Protein AF-A0A314XKY8-F1 (afdb_monomer_lite)

Secondary structure (DSSP, 8-state):
---PEEE--TT--EEEEEESSPPSSEEE--TT--EEEEEE--SS-EEHHHHHHHHHHHTTS-TTSEEEEEE---S-EE--HHHHHHS--S-----SEEEEEEESSS---HHHHHHHHHHH--SEEEEEEE-HHHHHHHHHHHHHGGGS--

Structure (mmCIF, N/CA/C/O backbone):
data_AF-A0A314XKY8-F1
#
_entry.id   AF-A0A314XKY8-F1
#
loop_
_atom_site.group_PDB
_atom_site.id
_atom_site.type_symbol
_atom_site.label_atom_id
_atom_site.label_alt_id
_atom_site.label_comp_id
_atom_site.label_asym_id
_atom_site.label_entity_id
_atom_site.label_seq_id
_atom_site.pdbx_PDB_ins_code
_atom_site.Cartn_x
_atom_site.Cartn_y
_atom_site.Cartn_z
_atom_site.occupancy
_atom_site.B_iso_or_equiv
_atom_site.auth_seq_id
_atom_site.auth_comp_id
_atom_site.auth_asym_id
_atom_site.auth_atom_id
_atom_site.pdbx_PDB_model_num
ATOM 1 N N . MET A 1 1 ? -10.067 22.056 -8.287 1.00 42.16 1 MET A N 1
ATOM 2 C CA . MET A 1 1 ? -10.583 21.935 -6.904 1.00 42.16 1 MET A CA 1
ATOM 3 C C . MET A 1 1 ? -10.826 20.453 -6.626 1.00 42.16 1 MET A C 1
ATOM 5 O O . MET A 1 1 ? -11.755 19.892 -7.192 1.00 42.16 1 MET A O 1
ATOM 9 N N . ILE A 1 2 ? -9.946 19.771 -5.884 1.00 54.19 2 ILE A N 1
ATOM 10 C CA . ILE A 1 2 ? -10.123 18.339 -5.576 1.00 54.19 2 ILE A CA 1
ATOM 11 C C . ILE A 1 2 ? -11.181 18.240 -4.473 1.00 54.19 2 ILE A C 1
ATOM 13 O O . ILE A 1 2 ? -10.979 18.767 -3.381 1.00 54.19 2 ILE A O 1
ATOM 17 N N . LYS A 1 3 ? -12.329 17.615 -4.760 1.00 59.84 3 LYS A N 1
ATOM 18 C CA . LYS A 1 3 ? -13.367 17.375 -3.749 1.00 59.84 3 LYS A CA 1
ATOM 19 C C . LYS A 1 3 ? -12.826 16.391 -2.710 1.00 59.84 3 LYS A C 1
ATOM 21 O O . LYS A 1 3 ? -12.565 15.233 -3.029 1.00 59.84 3 LYS A O 1
ATOM 26 N N . LYS A 1 4 ? -12.657 16.865 -1.475 1.00 72.88 4 LYS A N 1
ATOM 27 C CA . LYS A 1 4 ? -12.424 16.017 -0.303 1.00 72.88 4 LYS A CA 1
ATOM 28 C C . LYS A 1 4 ? -13.730 15.292 0.018 1.00 72.88 4 LYS A C 1
ATOM 30 O O . LYS A 1 4 ? -14.770 15.939 0.122 1.00 72.88 4 LYS A O 1
ATOM 35 N N . ILE A 1 5 ? -13.680 13.972 0.154 1.00 78.31 5 ILE A N 1
ATOM 36 C CA . ILE A 1 5 ? -14.847 13.163 0.522 1.00 78.31 5 ILE A CA 1
ATOM 37 C C . ILE A 1 5 ? -14.717 12.840 2.014 1.00 78.31 5 ILE A C 1
ATOM 39 O O . ILE A 1 5 ? -13.738 12.223 2.433 1.00 78.31 5 ILE A O 1
ATOM 43 N N . SER A 1 6 ? -15.672 13.298 2.824 1.00 81.12 6 SER A N 1
ATOM 44 C CA . SER A 1 6 ? -15.763 12.941 4.246 1.00 81.12 6 SER A CA 1
ATOM 45 C C . SER A 1 6 ? -16.794 11.832 4.406 1.00 81.12 6 SER A C 1
ATOM 47 O O . SER A 1 6 ? -17.925 11.985 3.948 1.00 81.12 6 SER A O 1
ATOM 49 N N . ILE A 1 7 ? -16.399 10.717 5.017 1.00 80.19 7 ILE A N 1
ATOM 50 C CA . ILE A 1 7 ? -17.294 9.602 5.330 1.00 80.19 7 ILE A CA 1
ATOM 51 C C . ILE A 1 7 ? -17.415 9.530 6.854 1.00 80.19 7 ILE A C 1
ATOM 53 O O . ILE A 1 7 ? -16.504 9.077 7.552 1.00 80.19 7 ILE A O 1
ATOM 57 N N . GLU A 1 8 ? -18.553 10.000 7.361 1.00 82.69 8 GLU A N 1
ATOM 58 C CA . GLU A 1 8 ? -18.883 10.053 8.788 1.00 82.69 8 GLU A CA 1
ATOM 59 C C . GLU A 1 8 ? -19.862 8.934 9.131 1.00 82.69 8 GLU A C 1
ATOM 61 O O . GLU A 1 8 ? -21.076 9.110 9.166 1.00 82.69 8 GLU A O 1
ATOM 66 N N . THR A 1 9 ? -19.322 7.738 9.350 1.00 83.00 9 THR A N 1
ATOM 67 C CA . THR A 1 9 ? -20.110 6.589 9.798 1.00 83.00 9 THR A CA 1
ATOM 68 C C . THR A 1 9 ? -19.348 5.857 10.903 1.00 83.00 9 THR A C 1
ATOM 70 O O . THR A 1 9 ? -18.397 5.126 10.625 1.00 83.00 9 THR A O 1
ATOM 73 N N . PRO A 1 10 ? -19.745 6.039 12.179 1.00 81.06 10 PRO A N 1
ATOM 74 C CA . PRO A 1 10 ? -19.023 5.486 13.328 1.00 81.06 10 PRO A CA 1
ATOM 75 C C . PRO A 1 10 ? -19.099 3.954 13.413 1.00 81.06 10 PRO A C 1
ATOM 77 O O . PRO A 1 10 ? -18.367 3.338 14.185 1.00 81.06 10 PRO A O 1
ATOM 80 N N . ASN A 1 11 ? -19.993 3.341 12.632 1.00 86.19 11 ASN A N 1
ATOM 81 C CA . ASN A 1 11 ? -20.167 1.895 12.544 1.00 86.19 11 ASN A CA 1
ATOM 82 C C . ASN A 1 11 ? -19.527 1.295 11.283 1.00 86.19 11 ASN A C 1
ATOM 84 O O . ASN A 1 11 ? -19.780 0.135 10.977 1.00 86.19 11 ASN A O 1
ATOM 88 N N . LEU A 1 12 ? -18.723 2.062 10.539 1.00 85.69 12 LEU A N 1
ATOM 89 C CA . LEU A 1 12 ? -18.016 1.549 9.370 1.00 85.69 12 LEU A CA 1
ATOM 90 C C . LEU A 1 12 ? -16.927 0.572 9.806 1.00 85.69 12 LEU A C 1
ATOM 92 O O . LEU A 1 12 ? -15.953 0.987 10.434 1.00 85.69 12 LEU A O 1
ATOM 96 N N . VAL A 1 13 ? -17.106 -0.699 9.455 1.00 85.94 13 VAL A N 1
ATOM 97 C CA . VAL A 1 13 ? -16.177 -1.790 9.788 1.00 85.94 13 VAL A CA 1
ATOM 98 C C . VAL A 1 13 ? -15.142 -2.005 8.690 1.00 85.94 13 VAL A C 1
ATOM 100 O O . VAL A 1 13 ? -13.977 -2.264 8.984 1.00 85.94 13 VAL A O 1
ATOM 103 N N . SER A 1 14 ? -15.537 -1.835 7.427 1.00 86.69 14 SER A N 1
ATOM 104 C CA . SER A 1 14 ? -14.653 -2.025 6.281 1.00 86.69 14 SER A CA 1
ATOM 105 C C . SER A 1 14 ? -14.826 -0.941 5.219 1.00 86.69 14 SER A C 1
ATOM 107 O O . SER A 1 14 ? -15.905 -0.375 5.037 1.00 86.69 14 SER A O 1
ATOM 109 N N . TYR A 1 15 ? -13.739 -0.640 4.510 1.00 86.00 15 TYR A N 1
ATOM 110 C CA . TYR A 1 15 ? -13.711 0.281 3.377 1.00 86.00 15 TYR A CA 1
ATOM 111 C C . TYR A 1 15 ? -13.041 -0.392 2.181 1.00 86.00 15 TYR A C 1
ATOM 113 O O . TYR A 1 15 ? -11.981 -0.996 2.328 1.00 86.00 15 TYR A O 1
ATOM 121 N N . LYS A 1 16 ? -13.633 -0.270 0.988 1.00 88.25 16 LYS A N 1
ATOM 122 C CA . LYS A 1 16 ? -13.091 -0.848 -0.245 1.00 88.25 16 LYS A CA 1
ATOM 123 C C . LYS A 1 16 ? -13.030 0.183 -1.365 1.00 88.25 16 LYS A C 1
ATOM 125 O O . LYS A 1 16 ? -14.022 0.845 -1.655 1.00 88.25 16 LYS A O 1
ATOM 130 N N . TYR A 1 17 ? -11.882 0.254 -2.030 1.00 86.69 17 TYR A N 1
ATOM 131 C CA . TYR A 1 17 ? -11.637 1.090 -3.199 1.00 86.69 17 TYR A CA 1
ATOM 132 C C . TYR A 1 17 ? -11.039 0.279 -4.346 1.00 86.69 17 TYR A C 1
ATOM 134 O O . TYR A 1 17 ? -10.149 -0.542 -4.130 1.00 86.69 17 TYR A O 1
ATOM 142 N N . ILE A 1 18 ? -11.504 0.549 -5.566 1.00 86.62 18 ILE A N 1
ATOM 143 C CA . ILE A 1 18 ? -10.943 0.014 -6.808 1.00 86.62 18 ILE A CA 1
ATOM 144 C C . ILE A 1 18 ? -10.790 1.182 -7.786 1.00 86.62 18 ILE A C 1
ATOM 146 O O . ILE A 1 18 ? -11.759 1.907 -8.017 1.00 86.62 18 ILE A O 1
ATOM 150 N N . GLY A 1 19 ? -9.601 1.377 -8.359 1.00 83.50 19 GLY A N 1
ATOM 151 C CA . GLY A 1 19 ? -9.408 2.417 -9.367 1.00 83.50 19 GLY A CA 1
ATOM 152 C C . GLY A 1 19 ? -8.001 2.513 -9.950 1.00 83.50 19 GLY A C 1
ATOM 153 O O . GLY A 1 19 ? -7.038 1.967 -9.421 1.00 83.50 19 GLY A O 1
ATOM 154 N N . HIS A 1 20 ? -7.887 3.258 -11.052 1.00 80.06 20 HIS A N 1
ATOM 155 C CA . HIS A 1 20 ? -6.614 3.500 -11.747 1.00 80.06 20 HIS A CA 1
ATOM 156 C C . HIS A 1 20 ? -5.719 4.546 -11.073 1.00 80.06 20 HIS A C 1
ATOM 158 O O . HIS A 1 20 ? -4.526 4.636 -11.358 1.00 80.06 20 HIS A O 1
ATOM 164 N N . LYS A 1 21 ? -6.308 5.388 -10.222 1.00 80.12 21 LYS A N 1
ATOM 165 C CA . LYS A 1 21 ? -5.634 6.467 -9.496 1.00 80.12 21 LYS A CA 1
ATOM 166 C C . LYS A 1 21 ? -5.887 6.288 -8.009 1.00 80.12 21 LYS A C 1
ATOM 168 O O . LYS A 1 21 ? -6.779 5.541 -7.622 1.00 80.12 21 LYS A O 1
ATOM 173 N N . PHE A 1 22 ? -5.127 6.990 -7.180 1.00 78.81 22 PHE A N 1
ATOM 174 C CA . PHE A 1 22 ? -5.442 7.060 -5.760 1.00 78.81 22 PHE A CA 1
ATOM 175 C C . PHE A 1 22 ? -6.841 7.653 -5.561 1.00 78.81 22 PHE A C 1
ATOM 177 O O . PHE A 1 22 ? -7.253 8.523 -6.343 1.00 78.81 22 PHE A O 1
ATOM 184 N N . PRO A 1 23 ? -7.574 7.216 -4.523 1.00 72.81 23 PRO A N 1
ATOM 185 C CA . PRO A 1 23 ? -8.829 7.856 -4.184 1.00 72.81 23 PRO A CA 1
ATOM 186 C C . PRO A 1 23 ? -8.602 9.361 -3.981 1.00 72.81 23 PRO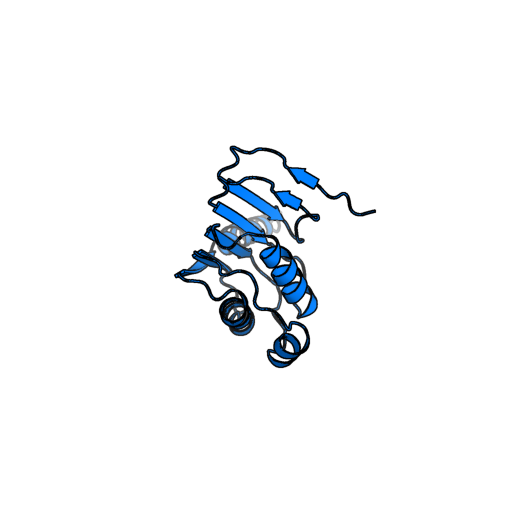 A C 1
ATOM 188 O O . PRO A 1 23 ? -7.520 9.762 -3.531 1.00 72.81 23 PRO A O 1
ATOM 191 N N . PRO A 1 24 ? -9.619 10.207 -4.227 1.00 69.56 24 PRO A N 1
ATOM 192 C CA . PRO A 1 24 ? -9.623 11.570 -3.702 1.00 69.56 24 PRO A CA 1
ATOM 193 C C . PRO A 1 24 ? -9.271 11.551 -2.209 1.00 69.56 24 PRO A C 1
ATOM 195 O O . PRO A 1 24 ? -9.461 10.527 -1.558 1.00 69.56 24 PRO A O 1
ATOM 198 N N . SER A 1 25 ? -8.786 12.657 -1.638 1.00 70.44 25 SER A N 1
ATOM 199 C CA . SER A 1 25 ? -8.527 12.725 -0.192 1.00 70.44 25 SER A CA 1
ATOM 200 C C . SER A 1 25 ? -9.789 12.343 0.591 1.00 70.44 25 SER A C 1
ATOM 202 O O . SER A 1 25 ? -10.711 13.150 0.729 1.00 70.44 25 SER A O 1
ATOM 204 N N . ILE A 1 26 ? -9.827 11.095 1.057 1.00 72.19 26 ILE A N 1
ATOM 205 C CA . ILE A 1 26 ? -10.925 10.512 1.816 1.00 72.19 26 ILE A CA 1
ATOM 206 C C . ILE A 1 26 ? -10.548 10.589 3.285 1.00 72.19 26 ILE A C 1
ATOM 208 O O . ILE A 1 26 ? -9.454 10.196 3.685 1.00 72.19 26 ILE A O 1
ATOM 212 N N . SER A 1 27 ? -11.469 11.122 4.076 1.00 74.19 27 SER A N 1
ATOM 213 C CA . SER A 1 27 ? -11.383 11.125 5.530 1.00 74.19 27 SER A CA 1
ATOM 214 C C . SER A 1 27 ? -12.376 10.098 6.058 1.00 74.19 27 SER A C 1
ATOM 216 O O . SER A 1 27 ? -13.583 10.298 5.922 1.00 74.19 27 SER A O 1
ATOM 218 N N . LEU A 1 28 ? -11.875 9.002 6.631 1.00 76.75 28 LEU A N 1
ATOM 219 C CA . LEU A 1 28 ? -12.696 7.975 7.273 1.00 76.75 28 LEU A CA 1
ATOM 220 C C . LEU A 1 28 ? -12.713 8.238 8.778 1.00 76.75 28 LEU A C 1
ATOM 222 O O . LEU A 1 28 ? -11.712 8.010 9.455 1.00 76.75 28 LEU A O 1
ATOM 226 N N . ASN A 1 29 ? -13.839 8.715 9.307 1.00 71.19 29 ASN A N 1
ATOM 227 C CA . ASN A 1 29 ? -14.007 8.886 10.748 1.00 71.19 29 ASN A CA 1
ATOM 228 C C . ASN A 1 29 ? -14.800 7.706 11.323 1.00 71.19 29 ASN A C 1
ATOM 230 O O . ASN A 1 29 ? -16.007 7.797 11.542 1.00 71.19 29 ASN A O 1
ATOM 234 N N . SER A 1 30 ? -14.120 6.575 11.521 1.00 74.75 30 SER A N 1
ATOM 235 C CA . SER A 1 30 ? -14.695 5.404 12.185 1.00 74.75 30 SER A CA 1
ATOM 236 C C . SER A 1 30 ? -13.696 4.782 13.151 1.00 74.75 30 SER A C 1
ATOM 238 O O . SER A 1 30 ? -12.608 4.361 12.758 1.00 74.75 30 SER A O 1
ATOM 240 N N . MET A 1 31 ? -14.089 4.686 14.423 1.00 73.81 31 MET A N 1
ATOM 241 C CA . MET A 1 31 ? -13.304 3.997 15.453 1.00 73.81 31 MET A CA 1
ATOM 242 C C . MET A 1 31 ? -13.372 2.469 15.329 1.00 73.81 31 MET A C 1
ATOM 244 O O . MET A 1 31 ? -12.538 1.785 15.915 1.00 73.81 31 MET A O 1
ATOM 248 N N . LYS A 1 32 ? -14.359 1.951 14.585 1.00 81.19 32 LYS A N 1
ATOM 249 C CA . LYS A 1 32 ? -14.586 0.519 14.348 1.00 81.19 32 LYS A CA 1
ATOM 250 C C . LYS A 1 32 ? -14.050 0.045 12.999 1.00 81.19 32 LYS A C 1
ATOM 252 O O . LYS A 1 32 ? -14.306 -1.090 12.624 1.00 81.19 32 LYS A O 1
ATOM 257 N N . LEU A 1 33 ? -13.360 0.910 12.250 1.00 81.19 33 LEU A N 1
ATOM 258 C CA . LEU A 1 33 ? -12.774 0.512 10.978 1.00 81.19 33 LEU A CA 1
ATOM 259 C C . LEU A 1 33 ? -11.654 -0.486 11.260 1.00 81.19 33 LEU A C 1
ATOM 261 O O . LEU A 1 33 ? -10.642 -0.133 11.866 1.00 81.19 33 LEU A O 1
ATOM 265 N N . GLU A 1 34 ? -11.867 -1.717 10.822 1.00 82.44 34 GLU A N 1
ATOM 266 C CA . GLU A 1 34 ? -10.950 -2.835 11.000 1.00 82.44 34 GLU A CA 1
ATOM 267 C C . GLU A 1 34 ? -10.205 -3.134 9.705 1.00 82.44 34 GLU A C 1
ATOM 269 O O . GLU A 1 34 ? -9.021 -3.452 9.759 1.00 82.44 34 GLU A O 1
ATOM 274 N N . GLU A 1 35 ? -10.856 -2.976 8.548 1.00 83.50 35 GLU A N 1
ATOM 275 C CA . GLU A 1 35 ? -10.316 -3.440 7.269 1.00 83.50 35 GLU A CA 1
ATOM 276 C C . GLU A 1 35 ? -10.399 -2.383 6.166 1.00 83.50 35 GLU A C 1
ATOM 278 O O . GLU A 1 35 ? -11.438 -1.768 5.911 1.00 83.50 35 GLU A O 1
ATOM 283 N N . VAL A 1 36 ? -9.285 -2.197 5.465 1.00 83.75 36 VAL A N 1
ATOM 284 C CA . VAL A 1 36 ? -9.162 -1.284 4.330 1.00 83.75 36 VAL A CA 1
ATOM 285 C C . VAL A 1 36 ? -8.655 -2.077 3.134 1.00 83.75 36 VAL A C 1
ATOM 287 O O . VAL A 1 36 ? -7.542 -2.587 3.154 1.00 83.75 36 VAL A O 1
ATOM 290 N N . TYR A 1 37 ? -9.459 -2.153 2.079 1.00 85.38 37 TYR A N 1
ATOM 291 C CA . TYR A 1 37 ? -9.138 -2.842 0.834 1.00 85.38 37 TYR A CA 1
ATOM 292 C C . TYR A 1 37 ? -8.884 -1.821 -0.271 1.00 85.38 37 TYR A C 1
ATOM 294 O O . TYR A 1 37 ? -9.806 -1.148 -0.732 1.00 85.38 37 TYR A O 1
ATOM 302 N N . LEU A 1 38 ? -7.644 -1.721 -0.736 1.00 84.69 38 LEU A N 1
ATOM 303 C CA . LEU A 1 38 ? -7.253 -0.864 -1.852 1.00 84.69 38 LEU A CA 1
ATOM 304 C C . LEU A 1 38 ? -6.848 -1.740 -3.031 1.00 84.69 38 LEU A C 1
ATOM 306 O O . LEU A 1 38 ? -5.903 -2.508 -2.927 1.00 84.69 38 LEU A O 1
ATOM 310 N N . THR A 1 39 ? -7.553 -1.634 -4.154 1.00 85.06 39 THR A N 1
ATOM 311 C CA . THR A 1 39 ? -7.145 -2.237 -5.430 1.00 85.06 39 THR A CA 1
ATOM 312 C C . THR A 1 39 ? -6.776 -1.131 -6.406 1.00 85.06 39 THR A C 1
ATOM 314 O O . THR A 1 39 ? -7.636 -0.362 -6.835 1.00 85.06 39 THR A O 1
ATOM 317 N N . LEU A 1 40 ? -5.490 -1.034 -6.731 1.00 84.06 40 LEU A N 1
ATOM 318 C CA . LEU A 1 40 ? -4.951 -0.040 -7.650 1.00 84.06 40 LEU A CA 1
ATOM 319 C C . LEU A 1 40 ? -4.600 -0.705 -8.978 1.00 84.06 40 LEU A C 1
ATOM 321 O O . LEU A 1 40 ? -3.861 -1.685 -9.000 1.00 84.06 40 LEU A O 1
ATOM 325 N N . GLU A 1 41 ? -5.113 -0.154 -10.074 1.00 82.75 41 GLU A N 1
ATOM 326 C CA . GLU A 1 41 ? -4.878 -0.648 -11.437 1.00 82.75 41 GLU A CA 1
ATOM 327 C C . GLU A 1 41 ? -4.167 0.426 -12.279 1.00 82.75 41 GLU A C 1
ATOM 329 O O . GLU A 1 41 ? -4.796 1.063 -13.128 1.00 82.75 41 GLU A O 1
ATOM 334 N N . PRO A 1 42 ? -2.886 0.727 -12.014 1.00 76.19 42 PRO A N 1
ATOM 335 C CA . PRO A 1 42 ? -2.188 1.807 -12.701 1.00 76.19 42 PRO A CA 1
ATOM 336 C C . PRO A 1 42 ? -2.169 1.580 -14.219 1.00 76.19 42 PRO A C 1
ATOM 338 O O . PRO A 1 42 ? -1.708 0.555 -14.710 1.00 76.19 42 PRO A O 1
ATOM 341 N N . GLY A 1 43 ? -2.671 2.565 -14.970 1.00 74.00 43 GLY A N 1
ATOM 342 C CA . GLY A 1 43 ? -2.661 2.551 -16.439 1.00 74.00 43 GLY A CA 1
ATOM 343 C C . GLY A 1 43 ? -1.335 3.003 -17.063 1.00 74.00 43 GLY A C 1
ATOM 344 O O . GLY A 1 43 ? -1.222 3.044 -18.284 1.00 74.00 43 GLY A O 1
ATOM 345 N N . SER A 1 44 ? -0.356 3.378 -16.240 1.00 78.19 44 SER A N 1
ATOM 346 C CA . SER A 1 44 ? 0.956 3.898 -16.635 1.00 78.19 44 SER A CA 1
ATOM 347 C C . SER A 1 44 ? 2.047 3.346 -15.720 1.00 78.19 44 SER A C 1
ATOM 349 O O . SER A 1 44 ? 1.745 2.757 -14.681 1.00 78.19 44 SER A O 1
ATOM 351 N N . ASP A 1 45 ? 3.306 3.577 -16.087 1.00 80.44 45 ASP A N 1
ATOM 352 C CA . ASP A 1 45 ? 4.473 3.158 -15.309 1.00 80.44 45 ASP A CA 1
ATOM 353 C C . ASP A 1 45 ? 4.398 3.650 -13.854 1.00 80.44 45 ASP A C 1
ATOM 355 O O . ASP A 1 45 ? 4.014 4.793 -13.576 1.00 80.44 45 ASP A O 1
ATOM 359 N N . ILE A 1 46 ? 4.782 2.777 -12.920 1.00 81.25 46 ILE A N 1
ATOM 360 C CA . ILE A 1 46 ? 4.943 3.122 -11.509 1.00 81.25 46 ILE A CA 1
ATOM 361 C C . ILE A 1 46 ? 6.351 3.675 -11.317 1.00 81.25 46 ILE A C 1
ATOM 363 O O . ILE A 1 46 ? 7.333 2.933 -11.365 1.00 81.25 46 ILE A O 1
ATOM 367 N N . GLY A 1 47 ? 6.420 4.980 -11.066 1.00 82.12 47 GLY A N 1
ATOM 368 C CA . GLY A 1 47 ? 7.633 5.685 -10.663 1.00 82.12 47 GLY A CA 1
ATOM 369 C C . GLY A 1 47 ? 7.664 6.045 -9.177 1.00 82.12 47 GLY A C 1
ATOM 370 O O . GLY A 1 47 ? 6.684 5.852 -8.452 1.00 82.12 47 GLY A O 1
ATOM 371 N N . THR A 1 48 ? 8.753 6.677 -8.747 1.00 82.44 48 THR A N 1
ATOM 372 C CA . THR A 1 48 ? 8.951 7.187 -7.378 1.00 82.44 48 THR A CA 1
ATOM 373 C C . THR A 1 48 ? 7.800 8.085 -6.925 1.00 82.44 48 THR A C 1
ATOM 375 O O . THR A 1 48 ? 7.229 7.869 -5.860 1.00 82.44 48 THR A O 1
ATOM 378 N N . SER A 1 49 ? 7.356 9.021 -7.773 1.00 82.31 49 SER A N 1
ATOM 379 C CA . SER A 1 49 ? 6.226 9.913 -7.462 1.00 82.31 49 SER A CA 1
ATOM 380 C C . SER A 1 49 ? 4.927 9.152 -7.167 1.00 82.31 49 SER A C 1
ATOM 382 O O . SER A 1 49 ? 4.211 9.481 -6.221 1.00 82.31 49 SER A O 1
ATOM 384 N N . TRP A 1 50 ? 4.635 8.099 -7.937 1.00 85.56 50 TRP A N 1
ATOM 385 C CA . TRP A 1 50 ? 3.455 7.264 -7.704 1.00 85.56 50 TRP A CA 1
ATOM 386 C C . TRP A 1 50 ? 3.571 6.530 -6.368 1.00 85.56 50 TRP A C 1
ATOM 388 O O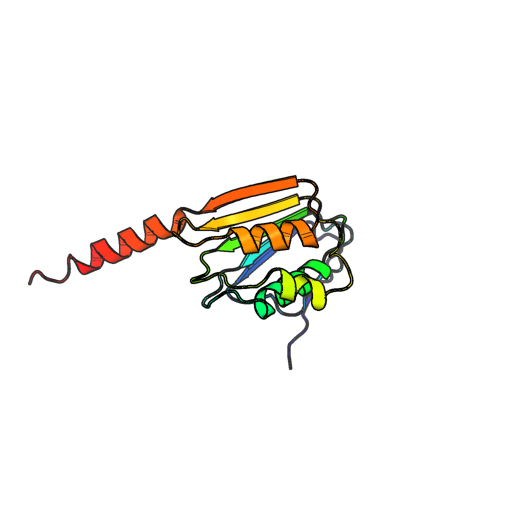 . TRP A 1 50 ? 2.623 6.492 -5.585 1.00 85.56 50 TRP A O 1
ATOM 398 N N . PHE A 1 51 ? 4.753 5.986 -6.081 1.00 82.75 51 PHE A N 1
ATOM 399 C CA . PHE A 1 51 ? 5.007 5.275 -4.837 1.00 82.75 51 PHE A CA 1
ATOM 400 C C . PHE A 1 51 ? 4.905 6.194 -3.610 1.00 82.75 51 PHE A C 1
ATOM 402 O O . PHE A 1 51 ? 4.317 5.819 -2.599 1.00 82.75 51 PHE A O 1
ATOM 409 N N . LEU A 1 52 ? 5.386 7.432 -3.698 1.00 80.38 52 LEU A N 1
ATOM 410 C CA . LEU A 1 52 ? 5.251 8.417 -2.624 1.00 80.38 52 LEU A CA 1
ATOM 411 C C . LEU A 1 52 ? 3.794 8.817 -2.377 1.00 80.38 52 LEU A C 1
ATOM 413 O O . LEU A 1 52 ? 3.375 8.905 -1.224 1.00 80.38 52 LEU A O 1
ATOM 417 N N . GLN A 1 53 ? 2.995 8.982 -3.435 1.00 82.00 53 GLN A N 1
ATOM 418 C CA . GLN A 1 53 ? 1.553 9.222 -3.304 1.00 82.00 53 GLN A CA 1
ATOM 419 C C . GLN A 1 53 ? 0.836 8.044 -2.640 1.00 82.00 53 GLN A C 1
ATOM 421 O O . GLN A 1 53 ? -0.055 8.252 -1.813 1.00 82.00 53 GLN A O 1
ATOM 426 N N . LEU A 1 54 ? 1.247 6.810 -2.954 1.00 83.50 54 LEU A N 1
ATOM 427 C CA . LEU A 1 54 ? 0.768 5.627 -2.249 1.00 83.50 54 LEU A CA 1
ATOM 428 C C . LEU A 1 54 ? 1.100 5.732 -0.761 1.00 83.50 54 LEU A C 1
ATOM 430 O O . LEU A 1 54 ? 0.194 5.621 0.057 1.00 83.50 54 LEU A O 1
ATOM 434 N N . LEU A 1 55 ? 2.356 5.994 -0.395 1.00 80.69 55 LEU A N 1
ATOM 435 C CA . LEU A 1 55 ? 2.760 6.109 1.009 1.00 80.69 55 LEU A CA 1
ATOM 436 C C . LEU A 1 55 ? 2.001 7.212 1.758 1.00 80.69 55 LEU A C 1
ATOM 438 O O . LEU A 1 55 ? 1.564 6.989 2.886 1.00 80.69 55 LEU A O 1
ATOM 442 N N . GLU A 1 56 ? 1.809 8.378 1.138 1.00 80.00 56 GLU A N 1
ATOM 443 C CA . GLU A 1 56 ? 1.020 9.472 1.712 1.00 80.00 56 GLU A CA 1
ATOM 444 C C . GLU A 1 56 ? -0.438 9.045 1.928 1.00 80.00 56 GLU A C 1
ATOM 446 O O . GLU A 1 56 ? -1.044 9.355 2.955 1.00 80.00 56 GLU A O 1
ATOM 451 N N . HIS A 1 57 ? -1.008 8.295 0.980 1.00 80.12 57 HIS A N 1
ATOM 452 C CA . HIS A 1 57 ? -2.351 7.748 1.114 1.00 80.12 57 HIS A CA 1
ATOM 453 C C . HIS A 1 57 ? -2.432 6.715 2.242 1.00 80.12 57 HIS A C 1
ATOM 455 O O . HIS A 1 57 ? -3.342 6.778 3.066 1.00 80.12 57 HIS A O 1
ATOM 461 N N . LEU A 1 58 ? -1.460 5.805 2.329 1.00 78.88 58 LE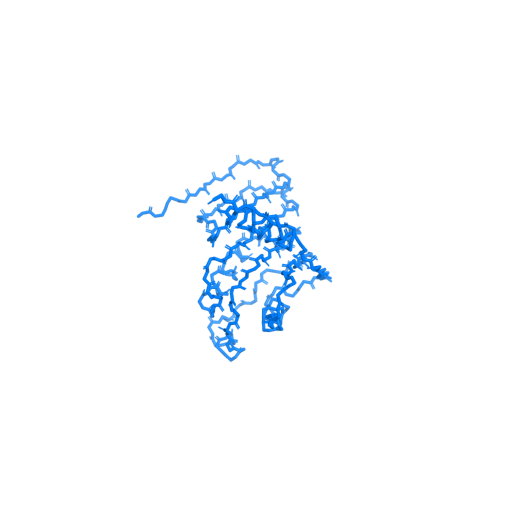U A N 1
ATOM 462 C CA . LEU A 1 58 ? -1.403 4.793 3.381 1.00 78.88 58 LEU A CA 1
ATOM 463 C C . LEU A 1 58 ? -1.220 5.412 4.774 1.00 78.88 58 LEU A C 1
ATOM 465 O O . LEU A 1 58 ? -1.787 4.918 5.745 1.00 78.88 58 LEU A O 1
ATOM 469 N N . GLY A 1 59 ? -0.504 6.536 4.868 1.00 76.25 59 GLY A N 1
ATOM 470 C CA . GLY A 1 59 ? -0.341 7.303 6.105 1.00 76.25 59 GLY A CA 1
ATOM 471 C C . GLY A 1 59 ? -1.635 7.885 6.678 1.00 76.25 59 GLY A C 1
ATOM 472 O O . GLY A 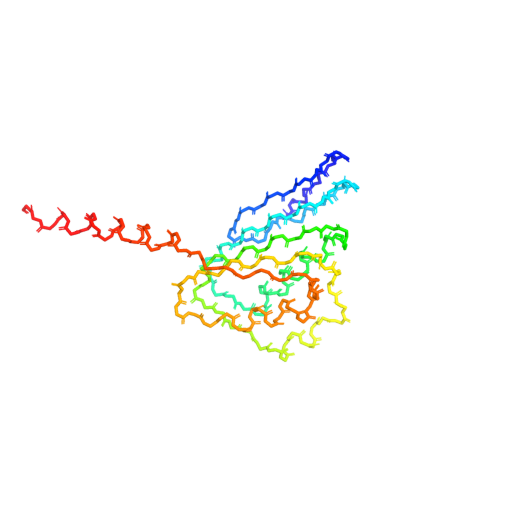1 59 ? -1.653 8.272 7.843 1.00 76.25 59 GLY A O 1
ATOM 473 N N . LYS A 1 60 ? -2.727 7.917 5.903 1.00 75.94 60 LYS A N 1
ATOM 474 C CA . LYS A 1 60 ? -4.046 8.392 6.361 1.00 75.94 60 LYS A CA 1
ATOM 475 C C . LYS A 1 60 ? -4.795 7.337 7.181 1.00 75.94 60 LYS A C 1
ATOM 477 O O . LYS A 1 60 ? -5.751 7.682 7.874 1.00 75.94 60 LYS A O 1
ATOM 482 N N . PHE A 1 61 ? -4.367 6.077 7.125 1.00 75.44 61 PHE A N 1
ATOM 483 C CA . PHE A 1 61 ? -4.965 4.989 7.893 1.00 75.44 61 PHE A CA 1
ATOM 484 C C . PHE A 1 61 ? -4.289 4.834 9.253 1.00 75.44 61 PHE A C 1
ATOM 486 O O . PHE A 1 61 ? -3.094 5.091 9.436 1.00 75.44 61 PHE A O 1
ATOM 493 N N . THR A 1 62 ? -5.082 4.425 10.241 1.00 67.69 62 THR A N 1
ATOM 494 C CA . THR A 1 62 ? -4.581 4.267 11.607 1.00 67.69 62 THR A CA 1
ATOM 495 C C . THR A 1 62 ? -3.903 2.903 11.779 1.00 67.69 62 THR A C 1
ATOM 497 O O . THR A 1 62 ? -4.341 1.929 11.169 1.00 67.69 62 THR A O 1
ATOM 500 N N . PRO A 1 63 ? -2.899 2.769 12.668 1.00 62.69 63 PRO A N 1
ATOM 501 C CA . PRO A 1 63 ? -2.206 1.495 12.902 1.00 62.69 63 PRO A CA 1
ATOM 502 C C . PRO A 1 63 ? -3.090 0.331 13.385 1.00 62.69 63 PRO A C 1
ATOM 504 O O . PRO A 1 63 ? -2.645 -0.813 13.432 1.00 62.69 63 PRO A O 1
ATOM 507 N N . LYS A 1 64 ? -4.326 0.615 13.820 1.00 62.75 64 LYS A N 1
ATOM 508 C CA . LYS A 1 64 ? -5.280 -0.402 14.287 1.00 62.75 64 LYS A CA 1
ATOM 509 C C . LYS A 1 64 ? -5.958 -1.150 13.133 1.00 62.75 64 LYS A C 1
ATOM 511 O O . LYS A 1 64 ? -6.543 -2.199 13.376 1.00 62.75 64 LYS A O 1
ATOM 516 N N . GLN A 1 65 ? -5.868 -0.621 11.914 1.00 68.81 65 GLN A N 1
ATOM 517 C CA . GLN A 1 65 ? -6.533 -1.153 10.729 1.00 68.81 65 GLN A CA 1
ATOM 518 C C . GLN A 1 65 ? -5.656 -2.203 10.029 1.00 68.81 65 GLN A C 1
ATOM 520 O O . GLN A 1 65 ? -4.446 -2.030 9.861 1.00 68.81 65 GLN A O 1
ATOM 525 N N . GLY A 1 66 ? -6.269 -3.311 9.616 1.00 69.00 66 GLY A N 1
ATOM 526 C CA . GLY A 1 66 ? -5.726 -4.210 8.605 1.00 69.00 66 GLY A CA 1
ATOM 527 C C . GLY A 1 66 ? -5.845 -3.567 7.223 1.00 69.00 66 GLY A C 1
ATOM 528 O O . GLY A 1 66 ? -6.894 -3.020 6.885 1.00 69.00 66 GLY A O 1
ATOM 529 N N . LEU A 1 67 ? -4.773 -3.613 6.430 1.00 74.75 67 LEU A N 1
ATOM 530 C CA . LEU A 1 67 ? -4.720 -2.985 5.112 1.00 74.75 67 LEU A CA 1
ATOM 531 C C . LEU A 1 67 ? -4.411 -4.023 4.031 1.00 74.75 67 LEU A C 1
ATOM 533 O O . LEU A 1 67 ? -3.284 -4.466 3.843 1.00 74.75 67 LEU A O 1
ATOM 537 N N . VAL A 1 68 ? -5.400 -4.340 3.218 1.00 75.31 68 VAL A N 1
ATOM 538 C CA . VAL A 1 68 ? -5.205 -5.158 2.026 1.00 75.31 68 VAL A CA 1
ATOM 539 C C . VAL A 1 68 ? -4.900 -4.228 0.851 1.00 75.31 68 VAL A C 1
ATOM 541 O O . VAL A 1 68 ? -5.749 -3.425 0.462 1.00 75.31 68 VAL A O 1
ATOM 544 N N . LEU A 1 69 ? -3.691 -4.315 0.287 1.00 76.88 69 LEU A N 1
ATOM 545 C CA . LEU A 1 69 ? -3.228 -3.475 -0.822 1.00 76.88 69 LEU A CA 1
ATOM 546 C C . LEU A 1 69 ? -2.928 -4.318 -2.058 1.00 76.88 69 LEU A C 1
ATOM 548 O O . LEU A 1 69 ? -1.836 -4.833 -2.264 1.00 76.88 69 LEU A O 1
ATOM 552 N N . LYS A 1 70 ? -3.877 -4.358 -2.971 1.00 76.12 70 LYS A N 1
ATOM 553 C CA . LYS A 1 70 ? -3.740 -5.056 -4.234 1.00 76.12 70 LYS A CA 1
ATOM 554 C C . LYS A 1 70 ? -3.286 -4.108 -5.342 1.00 76.12 70 LYS A C 1
ATOM 556 O O . LYS A 1 70 ? -3.933 -3.088 -5.568 1.00 76.12 70 LYS A O 1
ATOM 561 N N . ILE A 1 71 ? -2.215 -4.449 -6.061 1.00 74.44 71 ILE A N 1
ATOM 562 C CA . ILE A 1 71 ? -1.688 -3.639 -7.171 1.00 74.44 71 ILE A CA 1
ATOM 563 C C . ILE A 1 71 ? -1.711 -4.477 -8.449 1.00 74.44 71 ILE A C 1
ATOM 565 O O . ILE A 1 71 ? -0.893 -5.365 -8.664 1.00 74.44 71 ILE A O 1
ATOM 569 N N . LEU A 1 72 ? -2.672 -4.200 -9.321 1.00 71.00 72 LEU A N 1
ATOM 570 C CA . LEU A 1 72 ? -2.881 -4.973 -10.535 1.00 71.00 72 LEU A CA 1
ATOM 571 C C . LEU A 1 72 ? -2.150 -4.356 -11.724 1.00 71.00 72 LEU A C 1
ATOM 573 O O . LEU A 1 72 ? -2.468 -3.254 -12.159 1.00 71.00 72 LEU A O 1
ATOM 577 N N . SER A 1 73 ? -1.248 -5.142 -12.312 1.00 62.81 73 SER A N 1
ATOM 578 C CA . SER A 1 73 ? -0.704 -4.932 -13.659 1.00 62.81 73 SER A CA 1
ATOM 579 C C . SER A 1 73 ? -0.145 -3.544 -13.966 1.00 62.81 73 SER A C 1
ATOM 581 O O . SER A 1 73 ? -0.584 -2.929 -14.944 1.00 62.81 73 SER A O 1
ATOM 583 N N . PRO A 1 74 ? 0.860 -3.072 -13.215 1.00 65.81 74 PRO A N 1
ATOM 584 C CA . PRO A 1 74 ? 1.675 -1.981 -13.719 1.00 65.81 74 PRO A CA 1
ATOM 585 C C . PRO A 1 74 ? 2.395 -2.416 -15.005 1.00 65.81 74 PRO A C 1
ATOM 587 O O . PRO A 1 74 ? 2.839 -3.558 -15.075 1.00 65.81 74 PRO A O 1
ATOM 590 N N . PRO A 1 75 ? 2.520 -1.550 -16.024 1.00 63.31 75 PRO A N 1
ATOM 591 C CA . PRO A 1 75 ? 3.284 -1.854 -17.235 1.00 63.31 75 PRO A CA 1
ATOM 592 C C . PRO A 1 75 ? 4.799 -1.902 -16.985 1.00 63.31 75 PRO A C 1
ATOM 594 O O . PRO A 1 75 ? 5.488 -2.727 -17.582 1.00 63.31 75 PRO A O 1
ATOM 597 N N . VAL A 1 76 ? 5.311 -1.063 -16.079 1.00 71.38 76 VAL A N 1
ATOM 598 C CA . VAL A 1 76 ? 6.716 -1.022 -15.647 1.00 71.38 76 VAL A CA 1
ATOM 599 C C . VAL A 1 76 ? 6.764 -0.518 -14.199 1.00 71.38 76 VAL A C 1
ATOM 601 O O . VAL A 1 76 ? 5.985 0.360 -13.825 1.00 71.38 76 VAL A O 1
ATOM 604 N N . ILE A 1 77 ? 7.684 -1.045 -13.387 1.00 73.62 77 ILE A N 1
ATOM 605 C CA . ILE A 1 77 ? 8.021 -0.514 -12.059 1.00 73.62 77 ILE A CA 1
ATOM 606 C C . ILE A 1 77 ? 9.457 0.017 -12.124 1.00 73.62 77 ILE A C 1
ATOM 608 O O . ILE A 1 77 ? 10.380 -0.734 -12.430 1.00 73.62 77 ILE A O 1
ATOM 612 N N . ARG A 1 78 ? 9.647 1.318 -11.884 1.00 73.19 78 ARG A N 1
ATOM 613 C CA . ARG A 1 78 ? 10.959 1.984 -11.885 1.00 73.19 78 ARG A CA 1
ATOM 614 C C . ARG A 1 78 ? 11.024 3.006 -10.766 1.00 73.19 78 ARG A C 1
ATOM 616 O O . ARG A 1 78 ? 10.535 4.118 -10.921 1.00 73.19 78 ARG A O 1
ATOM 623 N N . PHE A 1 79 ? 11.656 2.658 -9.661 1.00 72.19 79 PHE A N 1
ATOM 624 C CA . PHE A 1 79 ? 12.023 3.647 -8.657 1.00 72.19 79 PHE A CA 1
ATOM 625 C C . PHE A 1 79 ? 13.310 3.220 -7.961 1.00 72.19 79 PHE A C 1
ATOM 627 O O . PHE A 1 79 ? 13.513 2.031 -7.710 1.00 72.19 79 PHE A O 1
ATOM 634 N N . ALA A 1 80 ? 14.193 4.181 -7.699 1.00 65.12 80 ALA A N 1
ATOM 635 C CA . ALA A 1 80 ? 15.443 3.930 -6.998 1.00 65.12 80 ALA A CA 1
ATOM 636 C C . ALA A 1 80 ? 15.185 3.894 -5.488 1.00 65.12 80 ALA A C 1
ATOM 638 O O . ALA A 1 80 ? 14.444 4.719 -4.945 1.00 65.12 80 ALA A O 1
ATOM 639 N N . GLN A 1 81 ? 15.788 2.933 -4.789 1.00 61.88 81 GLN A N 1
ATOM 640 C CA . GLN A 1 81 ? 15.655 2.830 -3.335 1.00 61.88 81 GLN A CA 1
ATOM 641 C C . GLN A 1 81 ? 16.237 4.072 -2.640 1.00 61.88 81 GLN A C 1
ATOM 643 O O . GLN A 1 81 ? 15.768 4.473 -1.575 1.00 61.88 81 GLN A O 1
ATOM 648 N N . GLU A 1 82 ? 17.242 4.684 -3.259 1.00 63.94 82 GLU A N 1
ATOM 649 C CA . GLU A 1 82 ? 17.931 5.896 -2.833 1.00 63.94 82 GLU A CA 1
ATOM 650 C C . GLU A 1 82 ? 16.972 7.093 -2.794 1.00 63.94 82 GLU A C 1
ATOM 652 O O . GLU A 1 82 ? 16.879 7.766 -1.768 1.00 63.94 82 GLU A O 1
ATOM 657 N N . GLU A 1 83 ? 16.165 7.279 -3.842 1.00 65.88 83 GLU A N 1
ATOM 658 C CA . GLU A 1 83 ? 15.164 8.355 -3.925 1.00 65.88 83 GLU A CA 1
ATOM 659 C C . GLU A 1 83 ? 14.105 8.233 -2.814 1.00 65.88 83 GLU A C 1
ATOM 661 O O . GLU A 1 83 ? 13.632 9.224 -2.258 1.00 65.88 83 GLU A O 1
ATOM 666 N N . LEU A 1 84 ? 13.774 7.002 -2.408 1.00 63.38 84 LEU A N 1
ATOM 667 C CA . LEU A 1 84 ? 12.823 6.753 -1.322 1.00 63.38 84 LEU A CA 1
ATOM 668 C C . LEU A 1 84 ? 13.377 7.068 0.072 1.00 63.38 84 LEU A C 1
ATOM 670 O O . LEU A 1 84 ? 12.595 7.328 0.995 1.00 63.38 84 LEU A O 1
ATOM 674 N N . ARG A 1 85 ? 14.702 7.006 0.253 1.00 63.56 85 ARG A N 1
ATOM 675 C CA . ARG A 1 85 ? 15.358 7.288 1.540 1.00 63.56 85 ARG A CA 1
ATOM 676 C C . ARG A 1 85 ? 15.445 8.782 1.821 1.00 63.56 85 ARG A C 1
ATOM 678 O O . ARG A 1 85 ? 15.316 9.168 2.980 1.00 63.56 85 ARG A O 1
ATOM 685 N N . GLU A 1 86 ? 15.642 9.595 0.789 1.00 61.03 86 GLU A N 1
ATOM 686 C CA . GLU A 1 86 ? 15.840 11.040 0.931 1.00 61.03 86 GLU A CA 1
ATOM 687 C C . GLU A 1 86 ? 14.523 11.802 1.140 1.00 61.03 86 GLU A C 1
ATOM 689 O O . GLU A 1 86 ? 14.473 12.733 1.942 1.00 61.03 86 GLU A O 1
ATOM 694 N N . GLU A 1 87 ? 13.427 11.380 0.500 1.00 57.78 87 GLU A N 1
ATOM 695 C CA . GLU A 1 87 ? 12.192 12.177 0.485 1.00 57.78 87 GLU A CA 1
ATOM 696 C C . GLU A 1 87 ? 11.266 11.996 1.700 1.00 57.78 87 GLU A C 1
ATOM 698 O O . GLU A 1 87 ? 10.340 12.786 1.892 1.00 57.78 87 GLU A O 1
ATOM 703 N N . THR A 1 88 ? 11.456 10.980 2.552 1.00 54.62 88 THR A N 1
ATOM 704 C CA . THR A 1 88 ? 10.441 10.656 3.573 1.00 54.62 88 THR A CA 1
ATOM 705 C C . THR A 1 88 ? 11.003 10.343 4.964 1.00 54.62 88 THR A C 1
ATOM 707 O O . THR A 1 88 ? 11.251 9.195 5.333 1.00 54.62 88 THR A O 1
ATOM 710 N N . SER A 1 89 ? 11.104 11.375 5.806 1.00 54.19 89 SER A N 1
ATOM 711 C CA . SER A 1 89 ? 11.679 11.303 7.163 1.00 54.19 89 SER A CA 1
ATOM 712 C C . SER A 1 89 ? 10.863 10.510 8.198 1.00 54.19 89 SER A C 1
ATOM 714 O O . SER A 1 89 ? 11.383 10.195 9.266 1.00 54.19 89 SER A O 1
ATOM 716 N N . SER A 1 90 ? 9.600 10.161 7.923 1.00 56.97 90 SER A N 1
ATOM 717 C CA . SER A 1 90 ? 8.724 9.491 8.900 1.00 56.97 90 SER A CA 1
ATOM 718 C C . SER A 1 90 ? 8.189 8.163 8.369 1.00 56.97 90 SER A C 1
ATOM 720 O O . SER A 1 90 ? 7.611 8.170 7.283 1.00 56.97 90 SER A O 1
ATOM 722 N N . PRO A 1 91 ? 8.350 7.028 9.077 1.00 57.50 91 PRO A N 1
ATOM 723 C CA . PRO A 1 91 ? 7.729 5.766 8.685 1.00 57.50 91 PRO A CA 1
ATOM 724 C C . PRO A 1 91 ? 6.204 5.911 8.647 1.00 57.50 91 PRO A C 1
ATOM 726 O O . PRO A 1 91 ? 5.614 6.608 9.475 1.00 57.50 91 PRO A O 1
ATOM 729 N N . VAL A 1 92 ? 5.573 5.246 7.681 1.00 62.09 92 VAL A N 1
ATOM 730 C CA . VAL A 1 92 ? 4.112 5.164 7.615 1.00 62.09 92 VAL A CA 1
ATOM 731 C C . VAL A 1 92 ? 3.637 4.345 8.820 1.00 62.09 92 VAL A C 1
ATOM 733 O O . VAL A 1 92 ? 4.338 3.435 9.269 1.00 62.09 92 VAL A O 1
ATOM 736 N N . SER A 1 93 ? 2.477 4.704 9.378 1.00 59.62 93 SER A N 1
ATOM 737 C CA . SER A 1 93 ? 1.758 3.958 10.420 1.00 59.62 93 SER A CA 1
ATOM 738 C C . SER A 1 93 ? 1.960 2.442 10.299 1.00 59.62 93 SER A C 1
ATOM 740 O O . SER A 1 93 ? 1.832 1.895 9.206 1.00 59.62 93 SER A O 1
ATOM 742 N N . LYS A 1 94 ? 2.244 1.756 11.418 1.00 63.78 94 LYS A N 1
ATOM 743 C CA . LYS A 1 94 ? 2.395 0.290 11.448 1.00 63.78 94 LYS A CA 1
ATOM 744 C C . LYS A 1 94 ? 1.132 -0.367 10.898 1.00 63.78 94 LYS A C 1
ATOM 746 O O . LYS A 1 94 ? 0.081 -0.279 11.523 1.00 63.78 94 LYS A O 1
ATOM 751 N N . ILE A 1 95 ? 1.249 -1.028 9.756 1.00 68.31 95 ILE A N 1
ATOM 752 C CA . ILE A 1 95 ? 0.149 -1.762 9.134 1.00 68.31 95 ILE A CA 1
ATOM 753 C C . ILE A 1 95 ? 0.099 -3.179 9.724 1.00 68.31 95 ILE A C 1
ATOM 755 O O . ILE A 1 95 ? 1.120 -3.855 9.834 1.00 68.31 95 ILE A O 1
ATOM 759 N N . LYS A 1 96 ? -1.079 -3.655 10.142 1.00 70.31 96 LYS A N 1
ATOM 760 C CA . LYS A 1 96 ? -1.195 -4.977 10.791 1.00 70.31 96 LYS A CA 1
ATOM 761 C C . LYS A 1 96 ? -1.100 -6.136 9.790 1.00 70.31 96 LYS A C 1
ATOM 763 O O . LYS A 1 96 ? -0.419 -7.129 10.041 1.00 70.31 96 LYS A O 1
ATOM 768 N N . TYR A 1 97 ? -1.755 -5.984 8.650 1.00 73.88 97 TYR A N 1
ATOM 769 C CA . TYR A 1 97 ? -1.757 -6.941 7.548 1.00 73.88 97 TYR A CA 1
ATOM 770 C C . TYR A 1 97 ? -1.481 -6.155 6.283 1.00 73.88 97 TYR A C 1
ATOM 772 O O . TYR A 1 97 ? -2.129 -5.129 6.112 1.00 73.88 97 TYR A O 1
ATOM 780 N N . LEU A 1 98 ? -0.524 -6.602 5.469 1.00 77.00 98 LEU A N 1
ATOM 781 C CA . LEU A 1 98 ? -0.291 -6.117 4.115 1.00 77.00 98 LEU A CA 1
ATOM 782 C C . LEU A 1 98 ? -0.406 -7.306 3.170 1.00 77.00 98 LEU A C 1
ATOM 784 O O . LEU A 1 98 ? 0.410 -8.223 3.198 1.00 77.00 98 LEU A O 1
ATOM 788 N N . GLU A 1 99 ? -1.425 -7.286 2.331 1.00 76.75 99 GLU A N 1
ATOM 789 C CA . GLU A 1 99 ? -1.624 -8.298 1.305 1.00 76.75 99 GLU A CA 1
ATOM 790 C C . GLU A 1 99 ? -1.419 -7.651 -0.063 1.00 76.75 99 GLU A C 1
ATOM 792 O O . GLU A 1 99 ? -2.149 -6.719 -0.386 1.00 76.75 99 GLU A O 1
ATOM 797 N N . VAL A 1 100 ? -0.433 -8.134 -0.828 1.00 74.50 100 VAL A N 1
ATOM 798 C CA . VAL A 1 100 ? -0.012 -7.624 -2.138 1.00 74.50 100 VAL A CA 1
ATOM 799 C C . VAL A 1 100 ? -0.331 -8.646 -3.222 1.00 74.50 100 VAL A C 1
ATOM 801 O O . VAL A 1 100 ? 0.308 -9.689 -3.336 1.00 74.50 100 VAL A O 1
ATOM 804 N N . GLY A 1 101 ? -1.315 -8.323 -4.056 1.00 73.69 101 GLY A N 1
ATOM 805 C CA . GLY A 1 101 ? -1.537 -9.045 -5.306 1.00 73.69 101 GLY A CA 1
ATOM 806 C C . GLY A 1 101 ? -0.660 -8.462 -6.404 1.00 73.69 101 GLY A C 1
ATOM 807 O O . GLY A 1 101 ? -0.772 -7.264 -6.649 1.00 73.69 101 GLY A O 1
ATOM 808 N N . VAL A 1 102 ? 0.158 -9.285 -7.058 1.00 70.81 102 VAL A N 1
ATOM 809 C CA . VAL A 1 102 ? 0.953 -8.924 -8.245 1.00 70.81 102 VAL A CA 1
ATOM 810 C C . VAL A 1 102 ? 0.420 -9.685 -9.456 1.00 70.81 102 VAL A C 1
ATOM 812 O O . VAL A 1 102 ? 0.008 -10.837 -9.336 1.00 70.81 102 VAL A O 1
ATOM 815 N N . SER A 1 103 ? 0.364 -9.073 -10.638 1.00 66.88 103 SER A N 1
ATOM 816 C CA . SER A 1 103 ? -0.045 -9.824 -11.834 1.00 66.88 103 SER A CA 1
ATOM 817 C C . SER A 1 103 ? 1.104 -10.682 -12.357 1.00 66.88 103 SER A C 1
ATOM 819 O O . SER A 1 103 ? 2.248 -10.234 -12.330 1.00 66.88 103 SER A O 1
ATOM 821 N N . CYS A 1 104 ? 0.789 -11.863 -12.905 1.00 58.41 104 CYS A N 1
ATOM 822 C CA . CYS A 1 104 ? 1.729 -12.742 -13.623 1.00 58.41 104 CYS A CA 1
ATOM 823 C C . CYS A 1 104 ? 2.204 -12.119 -14.951 1.00 58.41 104 CYS A C 1
ATOM 825 O O . CYS A 1 104 ? 1.890 -12.582 -16.044 1.00 58.41 104 CYS A O 1
ATOM 827 N N . SER A 1 105 ? 2.945 -11.025 -14.855 1.00 61.44 105 SER A N 1
ATOM 828 C CA . SER A 1 105 ? 3.730 -10.429 -15.930 1.00 61.44 105 SER A CA 1
ATOM 829 C C . SER A 1 105 ? 5.210 -10.637 -15.622 1.00 61.44 105 SER A C 1
ATOM 831 O O . SER A 1 105 ? 5.584 -10.710 -14.455 1.00 61.44 105 SER A O 1
ATOM 833 N N . SER A 1 106 ? 6.068 -10.677 -16.643 1.00 63.50 106 SER A N 1
ATOM 834 C CA . SER A 1 106 ? 7.539 -10.765 -16.530 1.00 63.50 106 SER A CA 1
ATOM 835 C C . SER A 1 106 ? 8.195 -9.511 -15.919 1.00 63.50 106 SER A C 1
ATOM 837 O O . SER A 1 106 ? 9.329 -9.173 -16.245 1.00 63.50 106 SER A O 1
ATOM 839 N N . ILE A 1 107 ? 7.450 -8.768 -15.106 1.00 70.38 107 ILE A N 1
ATOM 840 C CA . ILE A 1 107 ? 7.838 -7.494 -14.517 1.00 70.38 107 ILE A CA 1
ATOM 841 C C . ILE A 1 107 ? 8.435 -7.781 -13.149 1.00 70.38 107 ILE A C 1
ATOM 843 O O . ILE A 1 107 ? 7.871 -8.540 -12.359 1.00 70.38 107 ILE A O 1
ATOM 847 N N . ASP A 1 108 ? 9.571 -7.156 -12.874 1.00 76.12 108 ASP A N 1
ATOM 848 C CA . ASP A 1 108 ? 10.203 -7.218 -11.568 1.00 76.12 108 ASP A CA 1
ATOM 849 C C . ASP A 1 108 ? 9.431 -6.348 -10.563 1.00 76.12 108 ASP A C 1
ATOM 851 O O . ASP A 1 108 ? 9.292 -5.136 -10.737 1.00 76.12 108 ASP A O 1
ATOM 855 N N . HIS A 1 109 ? 8.900 -6.985 -9.517 1.00 77.56 109 HIS A N 1
ATOM 856 C CA . HIS A 1 109 ? 8.163 -6.328 -8.435 1.00 77.56 109 HIS A CA 1
ATOM 857 C C . HIS A 1 109 ? 9.025 -6.129 -7.178 1.00 77.56 109 HIS A C 1
ATOM 859 O O . HIS A 1 109 ? 8.513 -5.637 -6.172 1.00 77.56 109 HIS A O 1
ATOM 865 N N . THR A 1 110 ? 10.314 -6.489 -7.221 1.00 80.38 110 THR A N 1
ATOM 866 C CA . THR A 1 110 ? 11.224 -6.459 -6.065 1.00 80.38 110 THR A CA 1
ATOM 867 C C . THR A 1 110 ? 11.267 -5.074 -5.433 1.00 80.38 110 THR A C 1
ATOM 869 O O . THR A 1 110 ? 10.970 -4.935 -4.250 1.00 80.38 110 THR A O 1
ATOM 872 N N . ALA A 1 111 ? 11.491 -4.030 -6.239 1.00 79.06 111 ALA A N 1
ATOM 873 C CA . ALA A 1 111 ? 11.520 -2.652 -5.752 1.00 79.06 111 ALA A CA 1
ATOM 874 C C . ALA A 1 111 ? 10.214 -2.260 -5.032 1.00 79.06 111 ALA A C 1
ATOM 876 O O . ALA A 1 111 ? 10.255 -1.692 -3.939 1.00 79.06 111 ALA A O 1
ATOM 877 N N . LEU A 1 112 ? 9.052 -2.616 -5.605 1.00 80.38 112 LEU A N 1
ATOM 878 C CA . LEU A 1 112 ? 7.723 -2.360 -5.028 1.00 80.38 112 LEU A CA 1
ATOM 879 C C . LEU A 1 112 ? 7.560 -3.001 -3.653 1.00 80.38 112 LEU A C 1
ATOM 881 O O . LEU A 1 112 ? 7.146 -2.336 -2.703 1.00 80.38 112 LEU A O 1
ATOM 885 N N . ILE A 1 113 ? 7.892 -4.284 -3.560 1.00 80.88 113 ILE A N 1
ATOM 886 C CA . ILE A 1 113 ? 7.758 -5.058 -2.330 1.00 80.88 113 ILE A CA 1
ATOM 887 C C . ILE A 1 113 ? 8.732 -4.534 -1.272 1.00 80.88 113 ILE A C 1
ATOM 889 O O . ILE A 1 113 ? 8.305 -4.256 -0.153 1.00 80.88 113 ILE A O 1
ATOM 893 N N . ASP A 1 114 ? 9.997 -4.307 -1.625 1.00 82.00 114 ASP A N 1
ATOM 894 C CA . ASP A 1 114 ? 11.013 -3.794 -0.703 1.00 82.00 114 ASP A CA 1
ATOM 895 C C . ASP A 1 114 ? 10.648 -2.410 -0.167 1.00 82.00 114 ASP A C 1
ATOM 897 O O . ASP A 1 114 ? 10.732 -2.157 1.039 1.00 82.00 114 ASP A O 1
ATOM 901 N N . GLY A 1 115 ? 10.166 -1.523 -1.042 1.00 80.12 115 GLY A N 1
ATOM 902 C CA . GLY A 1 115 ? 9.663 -0.214 -0.648 1.00 80.12 115 GLY A CA 1
ATOM 903 C C . GLY A 1 115 ? 8.518 -0.328 0.360 1.00 80.12 115 GLY A C 1
ATOM 904 O O . GLY A 1 115 ? 8.521 0.361 1.385 1.00 80.12 115 GLY A O 1
ATOM 905 N N . LEU A 1 116 ? 7.540 -1.202 0.099 1.00 81.06 116 LEU A N 1
ATOM 906 C CA . LEU A 1 116 ? 6.407 -1.423 1.000 1.00 81.06 116 LEU A CA 1
ATOM 907 C C . LEU A 1 116 ? 6.858 -2.000 2.345 1.00 81.06 116 LEU A C 1
ATOM 909 O O . LEU A 1 116 ? 6.448 -1.502 3.392 1.00 81.06 116 LEU A O 1
ATOM 913 N N . LEU A 1 117 ? 7.732 -3.005 2.345 1.00 80.00 117 LEU A N 1
ATOM 914 C CA . LEU A 1 117 ? 8.243 -3.622 3.569 1.00 80.00 117 LEU A CA 1
ATOM 915 C C . LEU A 1 117 ? 9.013 -2.624 4.430 1.00 80.00 117 LEU A C 1
ATOM 917 O O . LEU A 1 117 ? 8.771 -2.524 5.636 1.00 80.00 117 LEU A O 1
ATOM 921 N N . TRP A 1 118 ? 9.888 -1.837 3.805 1.00 78.44 118 TRP A N 1
ATOM 922 C CA . TRP A 1 118 ? 10.698 -0.842 4.498 1.00 78.44 118 TRP A CA 1
ATOM 923 C C . TRP A 1 118 ? 9.846 0.248 5.159 1.00 78.44 118 TRP A C 1
ATOM 925 O O . TRP A 1 118 ? 10.137 0.694 6.276 1.00 78.44 118 TRP A O 1
ATOM 935 N N . ARG A 1 119 ? 8.779 0.680 4.475 1.00 77.00 119 ARG A N 1
ATOM 936 C CA . ARG A 1 119 ? 7.987 1.857 4.855 1.00 77.00 119 ARG A CA 1
ATOM 937 C C . ARG A 1 119 ? 6.760 1.527 5.699 1.00 77.00 119 ARG A C 1
ATOM 939 O O . ARG A 1 119 ? 6.505 2.243 6.664 1.00 77.00 119 ARG A O 1
ATOM 946 N N . CYS A 1 120 ? 6.026 0.471 5.355 1.00 75.38 120 CYS A N 1
ATOM 947 C CA . CYS A 1 120 ? 4.792 0.059 6.031 1.00 75.38 120 CYS A CA 1
ATOM 948 C C . CYS A 1 120 ? 5.047 -0.839 7.247 1.00 75.38 120 CYS A C 1
ATOM 950 O O . CYS A 1 120 ? 4.189 -0.919 8.129 1.00 75.38 120 CYS A O 1
ATOM 952 N N . ARG A 1 121 ? 6.208 -1.515 7.288 1.00 77.12 121 ARG A N 1
ATOM 953 C CA . ARG A 1 121 ? 6.621 -2.454 8.348 1.00 77.12 121 ARG A CA 1
ATOM 954 C C . ARG A 1 121 ? 5.475 -3.375 8.795 1.00 77.12 121 ARG A C 1
ATOM 956 O O . ARG A 1 121 ? 5.090 -3.336 9.970 1.00 77.12 121 ARG A O 1
ATOM 963 N N . PRO A 1 122 ? 4.884 -4.142 7.862 1.00 77.38 122 PRO A N 1
ATOM 964 C CA . PRO A 1 122 ? 3.719 -4.947 8.175 1.00 77.38 122 PRO A CA 1
ATOM 965 C C . PRO A 1 122 ? 4.055 -6.050 9.182 1.00 77.38 122 PRO A C 1
ATOM 967 O O . PRO A 1 122 ? 5.153 -6.601 9.153 1.00 77.38 122 PRO A O 1
ATOM 970 N N . ILE A 1 123 ? 3.103 -6.399 10.053 1.00 78.31 123 ILE A N 1
ATOM 971 C CA . ILE A 1 123 ? 3.259 -7.564 10.947 1.00 78.31 123 ILE A CA 1
ATOM 972 C C . ILE A 1 123 ? 3.113 -8.864 10.148 1.00 78.31 123 ILE A C 1
ATOM 974 O O . ILE A 1 123 ? 3.848 -9.818 10.379 1.00 78.31 123 ILE A O 1
ATOM 978 N N . ASN A 1 124 ? 2.178 -8.890 9.197 1.00 79.56 124 ASN A N 1
ATOM 979 C CA . ASN A 1 124 ? 1.950 -10.023 8.307 1.00 79.56 124 ASN A CA 1
ATOM 980 C C . ASN A 1 124 ? 1.987 -9.552 6.856 1.00 79.56 124 ASN A C 1
ATOM 982 O O . ASN A 1 124 ? 1.341 -8.556 6.518 1.00 79.56 124 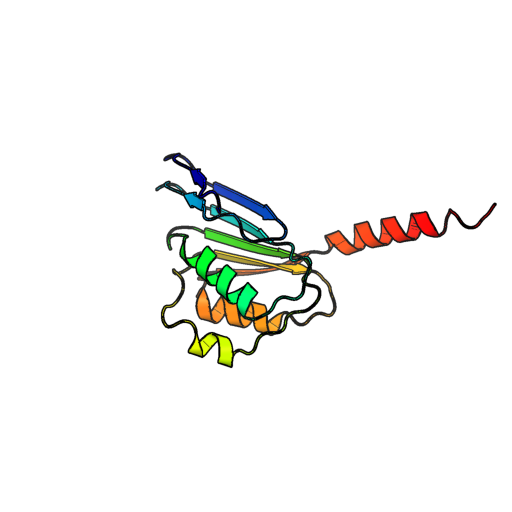ASN A O 1
ATOM 986 N N . LEU A 1 125 ? 2.708 -10.293 6.017 1.00 81.75 125 LEU A N 1
ATOM 987 C CA . LEU A 1 125 ? 2.790 -10.084 4.578 1.00 81.75 125 LEU A CA 1
ATOM 988 C C . LEU A 1 125 ? 2.171 -11.283 3.858 1.00 81.75 125 LEU A C 1
ATOM 990 O O . LEU A 1 125 ? 2.587 -12.417 4.086 1.00 81.75 125 LEU A O 1
ATOM 994 N N . PHE A 1 126 ? 1.236 -11.019 2.952 1.00 79.62 126 PHE A N 1
ATOM 995 C CA . PHE A 1 126 ? 0.714 -12.012 2.018 1.00 79.62 126 PHE A CA 1
ATOM 996 C C . PHE A 1 126 ? 1.011 -11.554 0.596 1.00 79.62 126 PHE A C 1
ATOM 998 O O . PHE A 1 126 ? 0.736 -10.409 0.251 1.00 79.62 126 PHE A O 1
ATOM 1005 N N . ILE A 1 127 ? 1.578 -12.432 -0.227 1.00 78.06 127 ILE A N 1
ATOM 1006 C CA . ILE A 1 127 ? 1.833 -12.161 -1.644 1.00 78.06 127 ILE A CA 1
ATOM 1007 C C . ILE A 1 127 ? 1.107 -13.229 -2.448 1.00 78.06 127 ILE A C 1
ATOM 1009 O O . ILE A 1 127 ? 1.262 -14.417 -2.171 1.00 78.06 127 ILE A O 1
ATOM 1013 N N . PHE A 1 128 ? 0.328 -12.816 -3.442 1.00 74.75 128 PHE A N 1
ATOM 1014 C CA . PHE A 1 128 ? -0.335 -13.745 -4.351 1.00 74.75 128 PHE A CA 1
ATOM 1015 C C . PHE A 1 128 ? -0.264 -13.251 -5.795 1.00 74.75 128 PHE A C 1
ATOM 1017 O O . PHE A 1 128 ? -0.226 -12.049 -6.066 1.00 74.75 128 PHE A O 1
ATOM 1024 N N . ALA A 1 129 ? -0.264 -14.198 -6.729 1.00 71.31 129 ALA A N 1
ATOM 1025 C CA . ALA A 1 129 ? -0.331 -13.911 -8.151 1.00 71.31 129 ALA A CA 1
ATOM 1026 C C . ALA A 1 129 ? -1.797 -13.786 -8.597 1.00 71.31 129 ALA A C 1
ATOM 1028 O O . ALA A 1 129 ? -2.613 -14.657 -8.298 1.00 71.31 129 ALA A O 1
ATOM 1029 N N . ASP A 1 130 ? -2.156 -12.710 -9.304 1.00 65.25 130 ASP A N 1
ATOM 1030 C CA . ASP A 1 130 ? -3.471 -12.590 -9.943 1.00 65.25 130 ASP A CA 1
ATOM 1031 C C . ASP A 1 130 ? -3.396 -13.037 -11.411 1.00 65.25 130 ASP A C 1
ATOM 1033 O O . ASP A 1 130 ? -2.842 -12.345 -12.270 1.00 65.25 130 ASP A O 1
ATOM 1037 N N . GLU A 1 131 ? -3.968 -14.207 -11.696 1.00 61.19 131 GLU A N 1
ATOM 1038 C CA . GLU A 1 131 ? -4.005 -14.816 -13.032 1.00 61.19 131 GLU A CA 1
ATOM 1039 C C . GLU A 1 131 ? -5.142 -14.273 -13.920 1.00 61.19 131 GLU A C 1
ATOM 1041 O O . GLU A 1 131 ? -5.228 -14.608 -15.105 1.00 61.19 131 GLU A O 1
ATOM 1046 N N . ARG A 1 132 ? -6.018 -13.397 -13.400 1.00 54.06 132 ARG A N 1
ATOM 1047 C CA . ARG A 1 132 ? -7.265 -13.005 -14.088 1.00 54.06 132 ARG A CA 1
ATOM 1048 C C . ARG A 1 132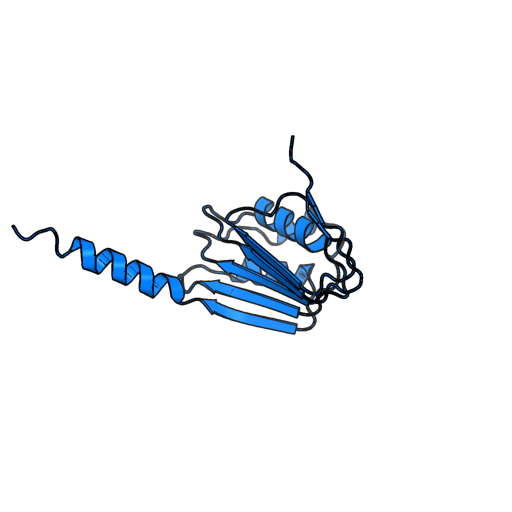 ? -7.081 -12.337 -15.451 1.00 54.06 132 ARG A C 1
ATOM 1050 O O . ARG A 1 132 ? -8.000 -12.386 -16.267 1.00 54.06 132 ARG A O 1
ATOM 1057 N N . LYS A 1 133 ? -5.917 -11.746 -15.749 1.00 47.53 133 LYS A N 1
ATOM 1058 C CA . LYS A 1 133 ? -5.663 -11.171 -17.082 1.00 47.53 133 LYS A CA 1
ATOM 1059 C C . LYS A 1 133 ? -5.371 -12.210 -18.160 1.00 47.53 133 LYS A C 1
ATOM 1061 O O . LYS A 1 133 ? -5.656 -11.920 -19.321 1.00 47.53 133 LYS A O 1
ATOM 1066 N N . LEU A 1 134 ? -4.858 -13.396 -17.822 1.00 44.47 134 LEU A N 1
ATOM 1067 C CA . LEU A 1 134 ? -4.598 -14.423 -18.837 1.00 44.47 134 LEU A CA 1
ATOM 1068 C C . LEU A 1 134 ? -5.916 -14.887 -19.477 1.00 44.47 134 LEU A C 1
ATOM 1070 O O . LEU A 1 134 ? -6.003 -15.023 -20.695 1.00 44.47 134 LEU A O 1
ATOM 1074 N N . ALA A 1 135 ? -6.972 -15.011 -18.667 1.00 39.91 135 ALA A N 1
ATOM 1075 C CA . ALA A 1 135 ? -8.300 -15.397 -19.133 1.00 39.91 135 ALA A CA 1
ATOM 1076 C C . ALA A 1 135 ? -8.924 -14.360 -20.088 1.00 39.91 135 ALA A C 1
ATOM 1078 O O . ALA A 1 135 ? -9.442 -14.734 -21.135 1.00 39.91 135 ALA A O 1
ATOM 1079 N N . ILE A 1 136 ? -8.829 -13.057 -19.786 1.00 45.12 136 ILE A N 1
ATOM 1080 C CA . ILE A 1 136 ? -9.405 -12.007 -20.652 1.00 45.12 136 ILE A CA 1
ATOM 1081 C C . ILE A 1 136 ? -8.580 -11.828 -21.933 1.00 45.12 136 ILE A C 1
ATOM 1083 O O . ILE A 1 136 ? -9.151 -11.644 -23.007 1.00 45.12 136 ILE A O 1
ATOM 1087 N N . LYS A 1 137 ? -7.244 -11.934 -21.857 1.00 42.00 137 LYS A N 1
ATOM 1088 C CA . LYS A 1 137 ? -6.389 -11.823 -23.047 1.00 42.00 137 LYS A CA 1
ATOM 1089 C C . LYS A 1 137 ? -6.643 -12.985 -24.013 1.00 42.00 137 LYS A C 1
ATOM 1091 O O . LYS A 1 137 ? -6.841 -12.725 -25.193 1.00 42.00 137 LYS A O 1
ATOM 1096 N N . ASN A 1 138 ? -6.768 -14.215 -23.504 1.00 40.53 138 ASN A N 1
ATOM 1097 C CA . ASN A 1 138 ? -7.104 -15.396 -24.310 1.00 40.53 138 ASN A CA 1
ATOM 1098 C C . ASN A 1 138 ? -8.518 -15.342 -24.912 1.00 40.53 138 ASN A C 1
ATOM 1100 O O . ASN A 1 138 ? -8.733 -15.853 -26.011 1.00 40.53 138 ASN A O 1
ATOM 1104 N N . LEU A 1 139 ? -9.471 -14.688 -24.237 1.00 42.38 139 LEU A N 1
ATOM 1105 C CA . LEU A 1 139 ? -10.790 -14.409 -24.808 1.00 42.38 139 LEU A CA 1
ATOM 1106 C C . LEU A 1 139 ? -10.723 -13.341 -25.912 1.00 42.38 139 LEU A C 1
ATOM 1108 O O . LEU A 1 139 ? -11.447 -13.446 -26.887 1.00 42.38 139 LEU A O 1
ATOM 1112 N N . SER A 1 140 ? -9.838 -12.342 -25.827 1.00 43.62 140 SER A N 1
ATOM 1113 C CA . SER A 1 140 ? -9.710 -11.339 -26.899 1.00 43.62 140 SER A CA 1
ATOM 1114 C C . SER A 1 140 ? -9.017 -11.864 -28.165 1.00 43.62 140 SER A C 1
ATOM 1116 O O . SER A 1 140 ? -9.394 -11.466 -29.264 1.00 43.62 140 SER A O 1
ATOM 1118 N N . THR A 1 141 ? -8.054 -12.788 -28.045 1.00 40.94 141 THR A N 1
ATOM 1119 C CA . THR A 1 141 ? -7.388 -13.401 -29.211 1.00 40.94 141 THR A CA 1
ATOM 1120 C C . THR A 1 141 ? -8.292 -14.387 -29.945 1.00 40.94 141 THR A C 1
ATOM 1122 O O . THR A 1 141 ? -8.306 -14.404 -31.169 1.00 40.94 141 THR A O 1
ATOM 1125 N N . THR A 1 142 ? -9.120 -15.150 -29.224 1.00 38.91 142 THR A N 1
ATOM 1126 C CA . THR A 1 142 ? -10.042 -16.120 -29.849 1.00 38.91 142 THR A CA 1
ATOM 1127 C C . THR A 1 142 ? -11.157 -15.471 -30.676 1.00 38.91 142 THR A C 1
ATOM 1129 O O . THR A 1 142 ? -11.734 -16.136 -31.530 1.00 38.91 142 THR A O 1
ATOM 1132 N N . TRP A 1 143 ? -11.442 -14.179 -30.479 1.00 39.03 143 TRP A N 1
ATOM 1133 C CA . TRP A 1 143 ? -12.454 -13.454 -31.259 1.00 39.03 143 TRP A CA 1
ATOM 1134 C C . TRP A 1 143 ? -11.872 -12.754 -32.495 1.00 39.03 143 TRP A C 1
ATOM 1136 O O . TRP A 1 143 ? -12.616 -12.483 -33.433 1.00 39.03 143 TRP A O 1
ATOM 1146 N N . MET A 1 144 ? -10.560 -12.488 -32.533 1.00 33.78 144 MET A N 1
ATOM 1147 C CA . MET A 1 144 ? -9.908 -11.890 -33.707 1.00 33.78 144 MET A CA 1
ATOM 1148 C C . MET A 1 144 ? -9.553 -12.925 -34.784 1.00 33.78 144 MET A C 1
ATOM 1150 O O . MET A 1 144 ? -9.611 -12.595 -35.965 1.00 33.78 144 MET A O 1
ATOM 1154 N N . ASP A 1 145 ? -9.302 -14.184 -34.415 1.00 35.06 145 ASP A N 1
ATOM 1155 C CA . ASP A 1 145 ? -9.011 -15.244 -35.396 1.00 35.06 145 ASP A CA 1
ATOM 1156 C C . ASP A 1 145 ? -10.269 -15.785 -36.107 1.00 35.06 145 ASP A C 1
ATOM 1158 O O . ASP A 1 145 ? -10.172 -16.393 -37.173 1.00 35.06 145 ASP A O 1
ATOM 1162 N N . ALA A 1 146 ? -11.468 -15.520 -35.575 1.00 35.81 146 ALA A N 1
ATOM 1163 C CA . ALA A 1 146 ? -12.735 -15.906 -36.204 1.00 35.81 146 ALA A CA 1
ATOM 1164 C C . ALA A 1 146 ? -13.246 -14.895 -37.256 1.00 35.81 146 ALA A C 1
ATOM 1166 O O . ALA A 1 146 ? -14.223 -15.179 -37.945 1.00 35.81 146 ALA A O 1
ATOM 1167 N N . ALA A 1 147 ? -12.603 -13.729 -37.399 1.00 37.12 147 ALA A N 1
ATOM 1168 C CA . ALA A 1 147 ? -13.051 -12.652 -38.291 1.00 37.12 147 ALA A CA 1
ATOM 1169 C C . ALA A 1 147 ? -12.302 -12.578 -39.641 1.00 37.12 147 ALA A C 1
ATOM 1171 O O . ALA A 1 147 ? -12.594 -11.692 -40.440 1.00 37.12 147 ALA A O 1
ATOM 1172 N N . CYS A 1 148 ? -11.374 -13.501 -39.924 1.00 36.94 148 CYS A N 1
ATOM 1173 C CA . CYS A 1 148 ? -10.579 -13.515 -41.165 1.00 36.94 148 CYS A CA 1
ATOM 1174 C C . CYS A 1 148 ? -10.968 -14.616 -42.175 1.00 36.94 148 CYS A C 1
ATOM 1176 O O . CYS A 1 148 ? -10.208 -14.881 -43.102 1.00 36.94 148 CYS A O 1
ATOM 1178 N N . PHE A 1 149 ? -12.141 -15.241 -42.037 1.00 36.88 149 PHE A N 1
ATOM 1179 C CA . PHE A 1 149 ? -12.675 -16.183 -43.030 1.00 36.88 149 PHE A CA 1
ATOM 1180 C C . PHE A 1 149 ? -14.102 -15.810 -43.446 1.00 36.88 149 PHE A C 1
ATOM 1182 O O . PHE A 1 149 ? -15.052 -16.447 -43.001 1.00 36.88 149 PHE A O 1
ATOM 1189 N N . VAL A 1 150 ? -14.237 -14.798 -44.310 1.00 36.72 150 VAL A N 1
ATOM 1190 C CA . VAL A 1 150 ? -15.280 -14.715 -45.354 1.00 36.72 150 VAL A CA 1
ATOM 1191 C C . VAL A 1 150 ? -14.678 -14.030 -46.573 1.00 36.72 150 VAL A C 1
ATOM 1193 O O . VAL A 1 150 ? -14.067 -12.955 -46.383 1.00 36.72 150 VAL A O 1
#

Organism: NCBI:txid2094558

Foldseek 3Di:
DQDEAEDDDQPAQEEADAEQADDGNYQDPYPNHAEYHYEHEHPEEAEPVRLVVVLVSQLNDALNHAYEYEYEDYVAYDYDPVSLVPPDPDARRAHAEYEYEYEPDPYDCPVVVVSCCVRNVYPYYHYDYDDVVVVVVVVVVVVVVVPPDD

Sequence (150 aa):
MIKKISIETPNLVSYKYIGHKFPPSISLNSMKLEEVYLTLEPGSDIGTSWFLQLLEHLGKFTPKQGLVLKILSPPVIRFAQEELREETSSPVSKIKYLEVGVSCSSIDHTALIDGLLWRCRPINLFIFADERKLAIKNLSTTWMDAACFV

pLDDT: mean 70.14, std 14.05, range [33.78, 88.25]

Radius of gyration: 17.84 Å; chains: 1; bounding box: 38×38×61 Å